Protein AF-A0A2Z7DHL0-F1 (afdb_monomer)

InterPro domains:
  IPR025322 PADRE domain [PF14009] (1-88)

Secondary structure (DSSP, 8-state):
--TTS-----PSS-BHHHHHTTTT-EEEEEHHHHHSSS-PPPPTTPBPPTT--EEEEETHHHHTS--GGGGHHHHHHHHHHHHHHHTTS------------------PPP-----

Solvent-accessible surface area (backbone atoms only — not comparable to full-atom values): 7405 Å² total; per-residue (Å²): 55,43,86,87,71,50,75,74,87,76,79,80,83,41,42,40,40,76,76,25,38,88,74,66,53,36,43,42,27,45,63,66,31,44,70,36,95,76,60,59,66,62,54,55,84,41,68,59,62,87,95,64,67,46,38,52,42,56,43,70,65,58,69,67,82,47,58,74,69,76,46,27,66,58,45,51,52,50,50,50,51,55,60,60,49,50,72,70,66,65,80,73,75,75,76,67,84,76,79,85,77,93,72,86,78,80,83,75,78,83,83,84,79,82,135

Foldseek 3Di:
DELVLDDDDDDPFDFLCVVLDVVRQWFKFFLVLLLDPNNDTDDRRDTDDPPTDIYIGGPVVVVPVDDSVVCNVSSVVSVVSVVVVCVVPDPPPPPPVPDDDDDDDPPDDPDDDDD

Mean predicted aligned error: 14.4 Å

pLDDT: mean 70.89, std 14.05, range [40.88, 88.62]

Structure (mmCIF, N/CA/C/O backbone):
data_AF-A0A2Z7DHL0-F1
#
_entry.id   AF-A0A2Z7DHL0-F1
#
loop_
_atom_site.group_PDB
_atom_site.id
_atom_site.type_symbol
_atom_site.label_atom_id
_atom_site.label_alt_id
_atom_site.label_comp_id
_atom_site.label_asym_id
_atom_site.label_entity_id
_atom_site.label_seq_id
_atom_site.pdbx_PDB_ins_code
_atom_site.Cartn_x
_atom_site.Cartn_y
_atom_site.Cartn_z
_atom_site.occupancy
_atom_site.B_iso_or_equiv
_atom_site.auth_seq_id
_atom_site.auth_comp_id
_atom_site.auth_asym_id
_atom_site.auth_atom_id
_atom_site.pdbx_PDB_model_num
ATOM 1 N N . MET A 1 1 ? -0.838 -3.152 -6.633 1.00 73.44 1 MET A N 1
ATOM 2 C CA . MET A 1 1 ? -1.971 -4.094 -6.737 1.00 73.44 1 MET A CA 1
ATOM 3 C C . MET A 1 1 ? -3.241 -3.355 -6.380 1.00 73.44 1 MET A C 1
ATOM 5 O O . MET A 1 1 ? -3.304 -2.717 -5.332 1.00 73.44 1 MET A O 1
ATOM 9 N N . HIS A 1 2 ? -4.218 -3.437 -7.270 1.00 80.00 2 HIS A N 1
ATOM 10 C CA . HIS A 1 2 ? -5.535 -2.832 -7.134 1.00 80.00 2 HIS A CA 1
ATOM 11 C C . HIS A 1 2 ? -6.481 -3.773 -6.383 1.00 80.00 2 HIS A C 1
ATOM 13 O O . HIS A 1 2 ? -6.291 -4.992 -6.386 1.00 80.00 2 HIS A O 1
ATOM 19 N N . LEU A 1 3 ? -7.542 -3.225 -5.791 1.00 73.50 3 LEU A N 1
ATOM 20 C CA . LEU A 1 3 ? -8.575 -4.000 -5.085 1.00 73.50 3 LEU A CA 1
ATOM 21 C C . LEU A 1 3 ? -9.253 -5.069 -5.953 1.00 73.50 3 LEU A C 1
ATOM 23 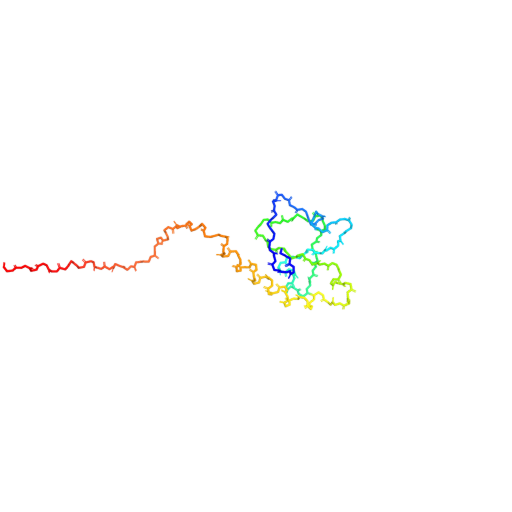O O . LEU A 1 3 ? -9.699 -6.085 -5.432 1.00 73.50 3 LEU A O 1
ATOM 27 N N . ASN A 1 4 ? -9.277 -4.876 -7.274 1.00 74.25 4 ASN A N 1
ATOM 28 C CA . ASN A 1 4 ? -9.819 -5.849 -8.225 1.00 74.25 4 ASN A CA 1
ATOM 29 C C . ASN A 1 4 ? -8.893 -7.061 -8.469 1.00 74.25 4 ASN A C 1
ATOM 31 O O . ASN A 1 4 ? -9.170 -7.909 -9.309 1.00 74.25 4 ASN A O 1
ATOM 35 N N . GLY A 1 5 ? -7.744 -7.136 -7.795 1.00 74.06 5 GLY A N 1
ATOM 36 C CA . GLY A 1 5 ? -6.772 -8.208 -8.007 1.00 74.06 5 GLY A CA 1
ATOM 37 C C . GLY A 1 5 ? -5.762 -7.944 -9.127 1.00 74.06 5 GLY A C 1
ATOM 38 O O . GLY A 1 5 ? -4.844 -8.742 -9.307 1.00 74.06 5 GLY A O 1
ATOM 39 N N . TYR A 1 6 ? -5.893 -6.829 -9.851 1.00 79.44 6 TYR A N 1
ATOM 40 C CA . TYR A 1 6 ? -4.964 -6.445 -10.912 1.00 79.44 6 TYR A CA 1
ATOM 41 C C . TYR A 1 6 ? -3.624 -5.972 -10.331 1.00 79.44 6 TYR A C 1
ATOM 43 O O . TYR A 1 6 ? -3.583 -5.196 -9.368 1.00 79.44 6 TYR A O 1
ATOM 51 N N . ILE A 1 7 ? -2.519 -6.444 -10.905 1.00 80.00 7 ILE A N 1
ATOM 52 C CA . ILE A 1 7 ? -1.164 -6.036 -10.529 1.00 80.00 7 ILE A CA 1
ATOM 53 C C . ILE A 1 7 ? -0.623 -5.175 -11.658 1.00 80.00 7 ILE A C 1
ATOM 55 O O . ILE A 1 7 ? -0.614 -5.592 -12.808 1.00 80.00 7 ILE A O 1
ATOM 59 N N . GLU A 1 8 ? -0.177 -3.986 -11.290 1.00 81.50 8 GLU A N 1
ATOM 60 C CA . GLU A 1 8 ? 0.481 -3.048 -12.181 1.00 81.50 8 GLU A CA 1
ATOM 61 C C . GLU A 1 8 ? 1.955 -3.007 -11.795 1.00 81.50 8 GLU A C 1
ATOM 63 O O . GLU A 1 8 ? 2.284 -2.919 -10.604 1.00 81.50 8 GLU A O 1
ATOM 68 N N . GLU A 1 9 ? 2.816 -3.165 -12.793 1.00 81.12 9 GLU A N 1
ATOM 69 C CA . GLU A 1 9 ? 4.258 -3.033 -12.656 1.00 81.12 9 GLU A CA 1
ATOM 70 C C . GLU A 1 9 ? 4.631 -1.598 -13.011 1.00 81.12 9 GLU A C 1
ATOM 72 O O . GLU A 1 9 ? 4.144 -1.051 -13.996 1.00 81.12 9 GLU A O 1
ATOM 77 N N . LEU A 1 10 ? 5.431 -0.977 -12.152 1.00 81.94 10 LEU A N 1
ATOM 78 C CA . LEU A 1 10 ? 5.796 0.425 -12.260 1.00 81.94 10 LEU A CA 1
ATOM 79 C C . LEU A 1 10 ? 7.305 0.525 -12.470 1.00 81.94 10 LEU A C 1
ATOM 81 O O . LEU A 1 10 ? 8.078 -0.076 -11.715 1.00 81.94 10 LEU A O 1
ATOM 85 N N . ASP A 1 11 ? 7.715 1.297 -13.473 1.00 78.50 11 ASP A N 1
ATOM 86 C CA . ASP A 1 11 ? 9.119 1.595 -13.746 1.00 78.50 11 ASP A CA 1
ATOM 87 C C . ASP A 1 11 ? 9.679 2.564 -12.699 1.00 78.50 11 ASP A C 1
ATOM 89 O O . ASP A 1 11 ? 9.110 3.618 -12.434 1.00 78.50 11 ASP A O 1
ATOM 93 N N . HIS A 1 12 ? 10.792 2.190 -12.068 1.00 73.44 12 HIS A N 1
ATOM 94 C CA . HIS A 1 12 ? 11.344 2.913 -10.922 1.00 73.44 12 HIS A CA 1
ATOM 95 C C . HIS A 1 12 ? 12.236 4.087 -11.350 1.00 73.44 12 HIS A C 1
ATOM 97 O O . HIS A 1 12 ? 12.937 3.978 -12.360 1.00 73.44 12 HIS A O 1
ATOM 103 N N . PRO A 1 13 ? 12.324 5.156 -10.532 1.00 80.62 13 PRO A N 1
ATOM 104 C CA . PRO A 1 13 ? 11.629 5.372 -9.254 1.00 80.62 13 PRO A CA 1
ATOM 105 C C . PRO A 1 13 ? 10.235 6.003 -9.424 1.00 80.62 13 PRO A C 1
ATOM 107 O O . PRO A 1 13 ? 10.088 6.966 -10.168 1.00 80.62 13 PRO A O 1
ATOM 110 N N . VAL A 1 14 ? 9.242 5.520 -8.665 1.00 85.50 14 VAL A N 1
ATOM 111 C CA . VAL A 1 14 ? 7.892 6.119 -8.604 1.00 85.50 14 VAL A CA 1
ATOM 112 C C . VAL A 1 14 ? 7.609 6.647 -7.208 1.00 85.50 14 VAL A C 1
ATOM 114 O O . VAL A 1 14 ? 7.838 5.949 -6.217 1.00 85.50 14 VAL A O 1
ATOM 117 N N . ARG A 1 15 ? 7.081 7.865 -7.113 1.00 88.44 15 ARG A N 1
ATOM 118 C CA . ARG A 1 15 ? 6.626 8.462 -5.853 1.00 88.44 15 ARG A CA 1
ATOM 119 C C . ARG A 1 15 ? 5.175 8.107 -5.564 1.00 88.44 15 ARG A C 1
ATOM 121 O O . ARG A 1 15 ? 4.333 8.031 -6.458 1.00 88.44 15 ARG A O 1
ATOM 128 N N . VAL A 1 16 ? 4.840 7.989 -4.281 1.00 86.50 16 VAL A N 1
ATOM 129 C CA . VAL A 1 16 ? 3.454 7.758 -3.833 1.00 86.50 16 VAL A CA 1
ATOM 130 C C . VAL A 1 16 ? 2.503 8.826 -4.379 1.00 86.50 16 VAL A C 1
ATOM 132 O O . VAL A 1 16 ? 1.392 8.501 -4.800 1.00 86.50 16 VAL A O 1
ATOM 135 N N . SER A 1 17 ? 2.936 10.088 -4.419 1.00 84.94 17 SER A N 1
ATOM 136 C CA . SER A 1 17 ? 2.146 11.207 -4.953 1.00 84.94 17 SER A CA 1
ATOM 137 C C . SER A 1 17 ? 1.868 11.132 -6.457 1.00 84.94 17 SER A C 1
ATOM 139 O O . SER A 1 17 ? 0.870 11.694 -6.905 1.00 84.94 17 SER A O 1
ATOM 141 N N . GLU A 1 18 ? 2.695 10.432 -7.235 1.00 84.38 18 GLU A N 1
ATOM 142 C CA . GLU A 1 18 ? 2.457 10.220 -8.670 1.00 84.38 18 GLU A CA 1
ATOM 143 C C . GLU A 1 18 ? 1.344 9.193 -8.902 1.00 84.38 18 GLU A C 1
ATOM 145 O O . GLU A 1 18 ? 0.592 9.303 -9.865 1.00 84.38 18 GLU A O 1
ATOM 150 N N . LEU A 1 19 ? 1.178 8.246 -7.974 1.00 81.31 19 LEU A N 1
ATOM 151 C CA . LEU A 1 19 ? 0.154 7.197 -8.042 1.00 81.31 19 LEU A CA 1
ATOM 152 C C . LEU A 1 19 ? -1.172 7.593 -7.408 1.00 81.31 19 LEU A C 1
ATOM 154 O O . LEU A 1 19 ? -2.235 7.171 -7.853 1.00 81.31 19 LEU A O 1
ATOM 158 N N . THR A 1 20 ? -1.117 8.362 -6.324 1.00 82.75 20 THR A N 1
ATOM 159 C CA . THR A 1 20 ? -2.319 8.757 -5.577 1.00 82.75 20 THR A CA 1
ATOM 160 C C . THR A 1 20 ? -3.006 9.993 -6.157 1.00 82.75 20 THR A C 1
ATOM 162 O O . THR A 1 20 ? -4.163 10.254 -5.816 1.00 82.75 20 THR A O 1
ATOM 165 N N . GLY A 1 21 ? -2.343 10.703 -7.077 1.00 76.94 21 GLY A N 1
ATOM 166 C CA . GLY A 1 21 ? -2.854 11.908 -7.723 1.00 76.94 21 GLY A CA 1
ATOM 167 C C . GLY A 1 21 ? -2.819 13.143 -6.816 1.00 76.94 21 GLY A C 1
ATOM 168 O O . GLY A 1 21 ? -2.490 13.076 -5.630 1.00 76.94 21 GLY A O 1
ATOM 169 N N . LYS A 1 22 ? -3.145 14.309 -7.385 1.00 78.31 22 LYS A N 1
ATOM 170 C CA . LYS A 1 22 ? -3.250 15.588 -6.663 1.00 78.31 22 LYS A CA 1
ATOM 171 C C . LYS A 1 22 ? -4.633 16.203 -6.928 1.00 78.31 22 LYS A C 1
ATOM 173 O O . LYS A 1 22 ? -4.86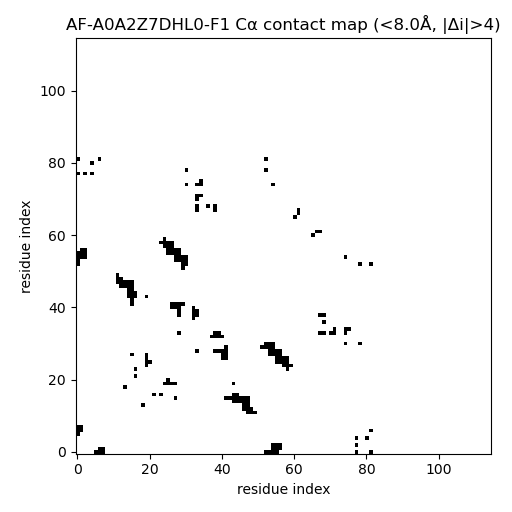2 16.639 -8.054 1.00 78.31 22 LYS A O 1
ATOM 178 N N . PRO A 1 23 ? -5.544 16.262 -5.934 1.00 74.88 23 PRO A N 1
ATOM 179 C CA . PRO A 1 23 ? -5.392 15.800 -4.547 1.00 74.88 23 PRO A CA 1
ATOM 180 C C . PRO A 1 23 ? -5.345 14.268 -4.437 1.00 74.88 23 PRO A C 1
ATOM 182 O O . PRO A 1 23 ? -5.854 13.574 -5.311 1.00 74.88 23 PRO A O 1
ATOM 185 N N . ALA A 1 24 ? -4.751 13.746 -3.359 1.00 77.25 24 ALA A N 1
ATOM 186 C CA . ALA A 1 24 ? -4.638 12.306 -3.140 1.00 77.25 24 ALA A CA 1
ATOM 187 C C . ALA A 1 24 ? -6.032 11.676 -2.981 1.00 77.25 24 ALA A C 1
ATOM 189 O O . ALA A 1 24 ? -6.705 11.880 -1.970 1.00 77.25 24 ALA A O 1
ATOM 190 N N . GLN A 1 25 ? -6.473 10.917 -3.984 1.00 81.94 25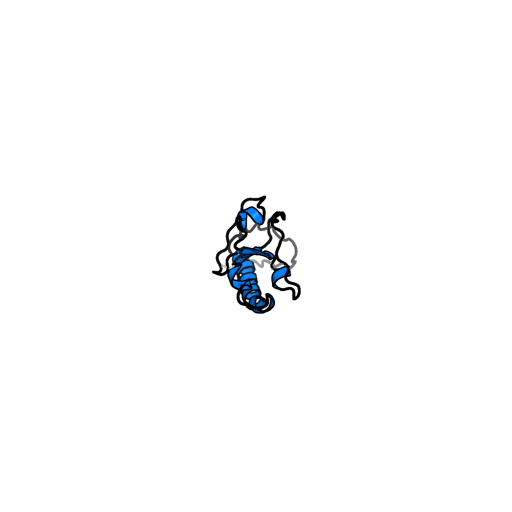 GLN A N 1
ATOM 191 C CA . GLN A 1 25 ? -7.774 10.229 -3.963 1.00 81.94 25 GLN A CA 1
ATOM 192 C C . GLN A 1 25 ? -7.673 8.796 -3.436 1.00 81.94 25 GLN A C 1
ATOM 194 O O . GLN A 1 25 ? -8.677 8.098 -3.301 1.00 81.94 25 GLN A O 1
ATOM 199 N N . SER A 1 26 ? -6.458 8.331 -3.167 1.00 84.44 26 SER A N 1
ATOM 200 C CA . SER A 1 26 ? -6.164 6.983 -2.700 1.00 84.44 26 SER A CA 1
ATOM 201 C C . SER A 1 26 ? -5.007 7.010 -1.707 1.00 84.44 26 SER A C 1
ATOM 203 O O . SER A 1 26 ? -4.230 7.960 -1.668 1.00 84.44 26 SER A O 1
ATOM 205 N N . PHE A 1 27 ? -4.882 5.948 -0.924 1.00 84.38 27 PHE A N 1
ATOM 206 C CA . PHE A 1 27 ? -3.773 5.685 -0.023 1.00 84.38 27 PHE A CA 1
ATOM 207 C C . PHE A 1 27 ? -2.990 4.466 -0.492 1.00 84.38 27 PHE A C 1
ATOM 209 O O . PHE A 1 27 ? -3.565 3.496 -0.991 1.00 84.38 27 PHE A O 1
ATOM 216 N N . LEU A 1 28 ? -1.676 4.501 -0.286 1.00 87.06 28 LEU A N 1
ATOM 217 C CA . LEU A 1 28 ? -0.800 3.365 -0.531 1.00 87.06 28 LEU A CA 1
ATOM 218 C C . LEU A 1 28 ? -0.386 2.717 0.784 1.00 87.06 28 LEU A C 1
ATOM 220 O O . LEU A 1 28 ? 0.061 3.391 1.708 1.00 87.06 28 LEU A O 1
ATOM 224 N N . PHE A 1 29 ? -0.491 1.395 0.837 1.00 85.56 29 PHE A N 1
ATOM 225 C CA . PHE A 1 29 ? -0.033 0.594 1.965 1.00 85.56 29 PHE A CA 1
ATOM 226 C C . PHE A 1 29 ? 0.913 -0.500 1.491 1.00 85.56 29 PHE A C 1
ATOM 228 O O . PHE A 1 29 ? 0.711 -1.117 0.441 1.00 85.56 29 PHE A O 1
ATOM 235 N N . THR A 1 30 ? 1.932 -0.793 2.293 1.00 85.62 30 THR A N 1
ATOM 236 C CA . THR A 1 30 ? 2.698 -2.031 2.125 1.00 85.62 30 THR A CA 1
ATOM 237 C C . THR A 1 30 ? 1.915 -3.225 2.664 1.00 85.62 30 THR A C 1
ATOM 239 O O . THR A 1 30 ? 1.038 -3.085 3.518 1.00 85.62 30 THR A O 1
ATOM 242 N N . GLN A 1 31 ? 2.280 -4.431 2.222 1.00 78.56 31 GLN A N 1
ATOM 243 C CA . GLN A 1 31 ? 1.723 -5.670 2.774 1.00 78.56 31 GLN A CA 1
ATOM 244 C C . GLN A 1 31 ? 1.822 -5.728 4.303 1.00 78.56 31 GLN A C 1
ATOM 246 O O . GLN A 1 31 ? 0.873 -6.126 4.964 1.00 78.56 31 GLN A O 1
ATOM 251 N N . LEU A 1 32 ? 2.959 -5.327 4.871 1.00 80.44 32 LEU A N 1
ATOM 252 C CA . LEU A 1 32 ? 3.178 -5.393 6.315 1.00 80.44 32 LEU A CA 1
ATOM 253 C C . LEU A 1 32 ? 2.342 -4.353 7.065 1.00 80.44 32 LEU A C 1
ATOM 255 O O . LEU A 1 32 ? 1.762 -4.683 8.094 1.00 80.44 32 LEU A O 1
ATOM 259 N N . GLN A 1 33 ? 2.230 -3.129 6.539 1.00 82.31 33 GLN A N 1
ATOM 260 C CA . GLN A 1 33 ? 1.397 -2.091 7.153 1.00 82.31 33 GLN A CA 1
ATOM 261 C C . GLN A 1 33 ? -0.080 -2.459 7.112 1.00 82.31 33 GLN A C 1
ATOM 263 O O . GLN A 1 33 ? -0.784 -2.246 8.091 1.00 82.31 33 GLN A O 1
ATOM 268 N N . LEU A 1 34 ? -0.561 -3.036 6.012 1.00 77.62 34 LEU A N 1
ATOM 269 C CA . LEU A 1 34 ? -1.974 -3.381 5.881 1.00 77.62 34 LEU A CA 1
ATOM 270 C C . LEU A 1 34 ? -2.382 -4.587 6.748 1.00 77.62 34 LEU A C 1
ATOM 272 O O . LEU A 1 34 ? -3.544 -4.733 7.107 1.00 77.62 34 LEU A O 1
ATOM 276 N N . LEU A 1 35 ? -1.421 -5.444 7.102 1.00 75.88 35 LEU A N 1
ATOM 277 C CA . LEU A 1 35 ? -1.615 -6.569 8.025 1.00 75.88 35 LEU A CA 1
ATOM 278 C C . LEU A 1 35 ? -1.354 -6.203 9.492 1.00 75.88 35 LEU A C 1
ATOM 280 O O . LEU A 1 35 ? -1.644 -7.005 10.379 1.00 75.88 35 LEU A O 1
ATOM 284 N N . SER A 1 36 ? -0.780 -5.027 9.742 1.00 76.19 36 SER A N 1
ATOM 285 C CA . SER A 1 36 ? -0.490 -4.532 11.082 1.00 76.19 36 SER A CA 1
ATOM 286 C C . SER A 1 36 ? -1.738 -3.892 11.700 1.00 76.19 36 SER A C 1
ATOM 288 O O . SER A 1 36 ? -2.456 -3.174 11.002 1.00 76.19 36 SER A O 1
ATOM 290 N N . PRO A 1 37 ? -1.981 -4.067 13.014 1.00 65.06 37 PRO A N 1
ATOM 291 C CA . PRO A 1 37 ? -3.047 -3.353 13.720 1.00 65.06 37 PRO A CA 1
ATOM 292 C C . PRO A 1 37 ? -2.843 -1.827 13.714 1.00 65.06 37 PRO A C 1
ATOM 294 O O . PRO A 1 37 ? -3.808 -1.080 13.842 1.00 65.06 37 PRO A O 1
ATOM 297 N N . ALA A 1 38 ? -1.606 -1.357 13.520 1.00 67.44 38 ALA A N 1
ATOM 298 C CA . ALA A 1 38 ? -1.265 0.053 13.343 1.00 67.44 38 ALA A CA 1
ATOM 299 C C . ALA A 1 38 ? -1.008 0.355 11.858 1.00 67.44 38 ALA A C 1
ATOM 301 O O . ALA A 1 38 ? 0.121 0.635 11.447 1.00 67.44 38 ALA A O 1
ATOM 302 N N . SER A 1 39 ? -2.050 0.229 11.035 1.00 71.00 39 SER A N 1
ATOM 303 C CA . SER A 1 39 ? -1.941 0.454 9.596 1.00 71.00 39 SER A CA 1
ATOM 304 C C . SER A 1 39 ? -1.845 1.945 9.282 1.00 71.00 39 SER A C 1
ATOM 306 O O . SER A 1 39 ? -2.840 2.667 9.326 1.00 71.00 39 SER A O 1
ATOM 308 N N . THR A 1 40 ? -0.639 2.417 8.971 1.00 80.44 40 THR A N 1
ATOM 309 C CA . THR A 1 40 ? -0.402 3.785 8.501 1.00 80.44 40 THR A CA 1
ATOM 310 C C . THR A 1 40 ? -0.193 3.800 6.988 1.00 80.44 40 THR A C 1
ATOM 312 O O . THR A 1 40 ? 0.534 2.947 6.471 1.00 80.44 40 THR A O 1
ATOM 315 N N . PRO A 1 41 ? -0.816 4.738 6.257 1.00 82.56 41 PRO A N 1
ATOM 316 C CA . PRO A 1 41 ? -0.544 4.906 4.837 1.00 82.56 41 PRO A CA 1
ATOM 317 C C . PRO A 1 41 ? 0.877 5.444 4.618 1.00 82.56 41 PRO A C 1
ATOM 319 O O . PRO A 1 41 ? 1.434 6.140 5.473 1.00 82.56 41 PRO A O 1
ATOM 322 N N . LEU A 1 42 ? 1.465 5.125 3.465 1.00 87.12 42 LEU A N 1
ATOM 323 C CA . LEU A 1 42 ? 2.734 5.699 3.011 1.00 87.12 42 LEU A CA 1
ATOM 324 C C . LEU A 1 42 ? 2.588 7.201 2.749 1.00 87.12 42 LEU A C 1
ATOM 326 O O . LEU A 1 42 ? 1.517 7.672 2.350 1.00 87.12 42 LEU A O 1
ATOM 330 N N . LYS A 1 43 ? 3.670 7.956 2.960 1.00 87.25 43 LYS A N 1
ATOM 331 C CA . LYS A 1 43 ? 3.654 9.403 2.739 1.00 87.25 43 LYS A CA 1
ATOM 332 C C . LYS A 1 43 ? 3.739 9.703 1.241 1.00 87.25 43 LYS A C 1
ATOM 334 O O . LYS A 1 43 ? 4.396 8.968 0.514 1.00 87.25 43 LYS A O 1
ATOM 339 N N . PRO A 1 44 ? 3.142 10.807 0.765 1.00 83.25 44 PRO A N 1
ATOM 340 C CA . PRO A 1 44 ? 3.193 11.199 -0.649 1.00 83.25 44 PRO A CA 1
ATOM 341 C C . PRO A 1 44 ? 4.613 11.446 -1.194 1.00 83.25 44 PRO A C 1
ATOM 343 O O . PRO A 1 44 ? 4.822 11.336 -2.405 1.00 83.25 44 PRO A O 1
ATOM 346 N N . ASP A 1 45 ? 5.565 11.767 -0.315 1.00 85.50 45 ASP A N 1
ATOM 347 C CA . ASP A 1 45 ? 6.986 11.956 -0.633 1.00 85.50 45 ASP A CA 1
ATOM 348 C C . ASP A 1 45 ? 7.805 10.657 -0.616 1.00 85.50 45 ASP A C 1
ATOM 350 O O . ASP A 1 45 ? 8.946 10.657 -1.079 1.00 85.50 45 ASP A O 1
ATOM 354 N N . ASP A 1 46 ? 7.247 9.546 -0.118 1.00 86.88 46 ASP A N 1
ATOM 355 C CA . ASP A 1 46 ? 7.957 8.268 -0.126 1.00 86.88 46 ASP A CA 1
ATOM 356 C C . ASP A 1 46 ? 8.098 7.742 -1.564 1.00 86.88 46 ASP A C 1
ATOM 358 O O . ASP A 1 46 ? 7.168 7.790 -2.381 1.00 86.88 46 ASP A O 1
ATOM 362 N N . VAL A 1 47 ? 9.288 7.218 -1.860 1.00 88.62 47 VAL A N 1
ATOM 363 C CA . VAL A 1 47 ? 9.602 6.529 -3.115 1.00 88.62 47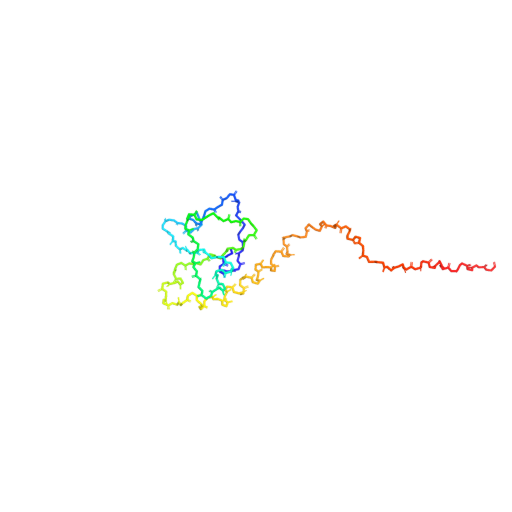 VAL A CA 1
ATOM 364 C C . VAL A 1 47 ? 9.287 5.046 -2.951 1.00 88.62 47 VAL A C 1
ATOM 366 O O . VAL A 1 47 ? 9.572 4.442 -1.915 1.00 88.62 47 VAL A O 1
ATOM 369 N N . LEU A 1 48 ? 8.667 4.455 -3.968 1.00 87.75 48 LEU A N 1
ATOM 370 C CA . LEU A 1 48 ? 8.393 3.028 -3.990 1.00 87.75 48 LEU A CA 1
ATOM 371 C C . LEU A 1 48 ? 9.670 2.235 -4.261 1.00 87.75 48 LEU A C 1
ATOM 373 O O . LEU A 1 48 ? 10.472 2.576 -5.126 1.00 87.75 48 LEU A O 1
ATOM 377 N N . GLU A 1 49 ? 9.817 1.146 -3.518 1.00 83.88 49 GLU A N 1
ATOM 378 C CA . GLU A 1 49 ? 10.960 0.252 -3.576 1.00 83.88 49 GLU A CA 1
ATOM 379 C C . GLU A 1 49 ? 10.686 -0.910 -4.536 1.00 83.88 49 GLU A C 1
ATOM 381 O O . GLU A 1 49 ? 9.624 -1.554 -4.460 1.00 83.88 49 GLU A O 1
ATOM 386 N N . PRO A 1 50 ? 11.676 -1.272 -5.365 1.00 81.12 50 PRO A N 1
ATOM 387 C CA . PRO A 1 50 ? 11.549 -2.394 -6.272 1.00 81.12 50 PRO A CA 1
ATOM 388 C C . PRO A 1 50 ? 11.379 -3.707 -5.514 1.00 81.12 50 PRO A C 1
ATOM 390 O O . PRO A 1 50 ? 11.881 -3.923 -4.410 1.00 81.12 50 PRO A O 1
ATOM 393 N N . GLY A 1 51 ? 10.619 -4.619 -6.118 1.00 80.12 51 GLY A N 1
ATOM 394 C CA . GLY A 1 51 ? 10.387 -5.942 -5.552 1.00 80.12 51 GLY A CA 1
ATOM 395 C C . GLY A 1 51 ? 9.429 -5.966 -4.359 1.00 80.12 51 GLY A C 1
ATOM 396 O O . GLY A 1 51 ? 9.177 -7.051 -3.827 1.00 80.12 51 GLY A O 1
ATOM 397 N N . ARG A 1 52 ? 8.803 -4.849 -3.969 1.00 81.75 52 ARG A N 1
ATOM 398 C CA . ARG A 1 52 ? 7.737 -4.827 -2.951 1.00 81.75 52 ARG A CA 1
ATOM 399 C C . ARG A 1 52 ? 6.345 -4.773 -3.581 1.00 81.75 52 ARG A C 1
ATOM 401 O O . ARG A 1 52 ? 6.170 -4.347 -4.714 1.00 81.75 52 ARG A O 1
ATOM 408 N N . VAL A 1 53 ? 5.347 -5.294 -2.864 1.00 82.75 53 VAL A N 1
ATOM 409 C CA . VAL A 1 53 ? 3.936 -5.194 -3.270 1.00 82.75 53 VAL A CA 1
ATOM 410 C C . VAL A 1 53 ? 3.289 -4.063 -2.491 1.00 82.75 53 VAL A C 1
ATOM 412 O O . VAL A 1 53 ? 3.291 -4.071 -1.257 1.00 82.75 53 VAL A O 1
ATOM 415 N N . TYR A 1 54 ? 2.700 -3.138 -3.237 1.00 86.06 54 TYR A N 1
ATOM 416 C CA . TYR A 1 54 ? 1.952 -2.009 -2.709 1.00 86.06 54 TYR A CA 1
ATOM 417 C C . TYR A 1 54 ? 0.466 -2.164 -3.029 1.00 86.06 54 TYR A C 1
ATOM 419 O O . TYR A 1 54 ? 0.101 -2.582 -4.134 1.00 86.06 54 TYR A O 1
ATOM 427 N N . PHE A 1 55 ? -0.387 -1.845 -2.061 1.00 85.06 55 PHE A N 1
ATOM 428 C CA . PHE A 1 55 ? -1.842 -1.885 -2.179 1.00 85.06 55 PHE A CA 1
ATOM 429 C C . PHE A 1 55 ? -2.373 -0.464 -2.276 1.00 85.06 55 PHE A C 1
ATOM 431 O O . PHE A 1 55 ? -2.140 0.335 -1.370 1.00 85.06 55 PHE A O 1
ATOM 438 N N . LEU A 1 56 ? -3.071 -0.171 -3.373 1.00 85.06 56 LEU A N 1
ATOM 439 C CA . LEU A 1 56 ? -3.726 1.113 -3.598 1.00 85.06 56 LEU A CA 1
ATOM 440 C C . LEU A 1 56 ? -5.184 1.009 -3.140 1.00 85.06 56 LEU A C 1
ATOM 442 O O . LEU A 1 56 ? -5.939 0.177 -3.649 1.00 85.06 56 LEU A O 1
ATOM 446 N N . LEU A 1 57 ? -5.557 1.825 -2.157 1.00 81.62 57 LEU A N 1
ATOM 447 C CA . LEU A 1 57 ? -6.883 1.839 -1.542 1.00 81.62 57 LEU A CA 1
ATOM 448 C C . LEU A 1 57 ? -7.547 3.205 -1.755 1.00 81.62 57 LEU A C 1
ATOM 450 O O . LEU A 1 57 ? -6.970 4.208 -1.343 1.00 81.62 57 LEU A O 1
ATOM 454 N N . PRO A 1 58 ? -8.750 3.277 -2.348 1.00 83.38 58 PRO A N 1
ATOM 455 C CA . PRO A 1 58 ? -9.484 4.528 -2.502 1.00 83.38 58 PRO A CA 1
ATOM 456 C C . PRO A 1 58 ? -9.765 5.207 -1.160 1.00 83.38 58 PRO A C 1
ATOM 458 O O . PRO A 1 58 ? -10.144 4.550 -0.190 1.00 83.38 58 PRO A O 1
ATOM 4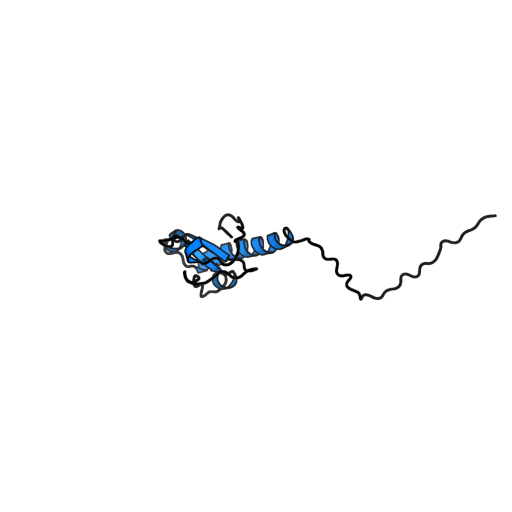61 N N . LEU A 1 59 ? -9.656 6.535 -1.124 1.00 79.31 59 LEU A N 1
ATOM 462 C CA . LEU A 1 59 ? -9.986 7.361 0.043 1.00 79.31 59 LEU A CA 1
ATOM 463 C C . LEU A 1 59 ? -11.438 7.151 0.499 1.00 79.31 59 LEU A C 1
ATOM 465 O O . LEU A 1 59 ? -11.717 7.162 1.696 1.00 79.31 59 LEU A O 1
ATOM 469 N N . THR A 1 60 ? -12.352 6.907 -0.442 1.00 77.69 60 THR A N 1
ATOM 470 C CA . THR A 1 60 ? -13.776 6.649 -0.172 1.00 77.69 60 THR A CA 1
ATOM 471 C C . THR A 1 60 ? -14.002 5.448 0.741 1.00 77.69 60 THR A C 1
ATOM 473 O O . THR A 1 60 ? -14.963 5.451 1.505 1.00 77.69 60 THR A O 1
ATOM 476 N N . LEU A 1 61 ? -13.094 4.463 0.738 1.00 73.50 61 LEU A N 1
ATOM 477 C CA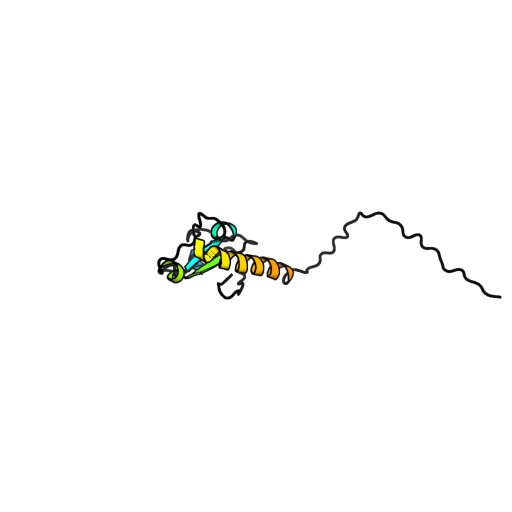 . LEU A 1 61 ? -13.156 3.335 1.668 1.00 73.50 61 LEU A CA 1
ATOM 478 C C . LEU A 1 61 ? -12.941 3.756 3.118 1.00 73.50 61 LEU A C 1
ATOM 480 O O . LEU A 1 61 ? -13.450 3.101 4.011 1.00 73.50 61 LEU A O 1
ATOM 484 N N . PHE A 1 62 ? -12.199 4.832 3.371 1.00 71.12 62 PHE A N 1
ATOM 485 C CA . PHE A 1 62 ? -11.930 5.317 4.726 1.00 71.12 62 PHE A CA 1
ATOM 486 C C . PHE A 1 62 ? -12.920 6.396 5.170 1.00 71.12 62 PHE A C 1
ATOM 488 O O . PHE A 1 62 ? -13.057 6.655 6.362 1.00 71.12 62 PHE A O 1
ATOM 495 N N . GLN A 1 63 ? -13.640 7.010 4.229 1.00 68.31 63 GLN A N 1
ATOM 496 C CA . GLN A 1 63 ? -14.677 7.997 4.532 1.00 68.31 63 GLN A CA 1
ATOM 497 C C . GLN A 1 63 ? -15.929 7.369 5.166 1.00 68.31 63 GLN A C 1
ATOM 499 O O . GLN A 1 63 ? -16.688 8.070 5.829 1.00 68.31 63 GLN A O 1
ATOM 504 N N . SER A 1 64 ? -16.150 6.058 5.019 1.00 65.19 64 SER A N 1
ATOM 505 C CA . SER A 1 64 ? -17.363 5.375 5.487 1.00 65.19 64 SER A CA 1
ATOM 506 C C . SER A 1 64 ? -17.350 4.924 6.962 1.00 65.19 64 SER A C 1
ATOM 508 O O . SER A 1 64 ? -18.035 3.966 7.298 1.00 65.19 64 SER A O 1
ATOM 510 N N . ASN A 1 65 ? -16.611 5.584 7.869 1.00 62.50 65 ASN A N 1
ATOM 511 C CA . ASN A 1 65 ? -16.485 5.206 9.299 1.00 62.50 65 ASN A CA 1
ATOM 512 C C . ASN A 1 65 ? -15.988 3.768 9.564 1.00 62.50 65 ASN A C 1
ATOM 514 O O . ASN A 1 65 ? -16.124 3.240 10.667 1.00 62.50 65 ASN A O 1
ATOM 518 N N . VAL A 1 66 ? -15.395 3.122 8.568 1.00 65.00 66 VAL A N 1
ATOM 519 C CA . VAL A 1 66 ? -14.874 1.759 8.682 1.00 65.00 66 VAL A CA 1
ATOM 520 C C . VAL A 1 66 ? -13.398 1.803 9.064 1.00 65.00 66 VAL A C 1
ATOM 522 O O . VAL A 1 66 ? -12.601 2.544 8.487 1.00 65.00 66 VAL A O 1
ATOM 525 N N . SER A 1 67 ? -13.039 1.025 10.083 1.00 68.00 67 SER A N 1
ATOM 526 C CA . SER A 1 67 ? -11.665 0.951 10.577 1.00 68.00 67 SER A CA 1
ATOM 527 C C . SER A 1 67 ? -10.748 0.316 9.521 1.00 68.00 67 SER A C 1
ATOM 529 O O . SER A 1 67 ? -11.150 -0.669 8.901 1.00 68.00 67 SER A O 1
ATOM 531 N N . PRO A 1 68 ? -9.492 0.781 9.354 1.00 66.31 68 PRO A N 1
ATOM 532 C CA . PRO A 1 68 ? -8.498 0.135 8.487 1.00 66.31 68 PRO A CA 1
ATOM 533 C C . PRO A 1 68 ? -8.351 -1.374 8.743 1.00 66.31 68 PRO A C 1
ATOM 535 O O . PRO A 1 68 ? -8.049 -2.141 7.829 1.00 66.31 68 PRO A O 1
ATOM 538 N N . VAL A 1 69 ? -8.602 -1.801 9.986 1.00 67.25 69 VAL A N 1
ATOM 539 C CA . VAL A 1 69 ? -8.547 -3.202 10.428 1.00 67.25 69 VAL A CA 1
ATOM 540 C C . VAL A 1 69 ? -9.592 -4.074 9.725 1.00 67.25 69 VAL A C 1
ATOM 542 O O . VAL A 1 69 ? -9.304 -5.228 9.413 1.00 67.25 69 VAL A O 1
ATOM 545 N N . GLU A 1 70 ? -10.760 -3.524 9.386 1.00 75.31 70 GLU A N 1
ATOM 546 C CA . GLU A 1 70 ? -11.830 -4.261 8.694 1.00 75.31 70 GLU A CA 1
ATOM 547 C C . GLU A 1 70 ? -11.416 -4.683 7.277 1.00 75.31 70 GLU A C 1
ATOM 549 O O . GLU A 1 70 ? -11.939 -5.648 6.719 1.00 75.31 70 GLU A O 1
ATOM 554 N N . PHE A 1 71 ? -10.418 -4.010 6.700 1.00 75.38 71 PHE A N 1
ATOM 555 C CA . PHE A 1 71 ? -9.871 -4.340 5.387 1.00 75.38 71 PHE A CA 1
ATOM 556 C C . PHE A 1 71 ? -8.711 -5.341 5.440 1.00 75.38 71 PHE A C 1
ATOM 558 O O . PHE A 1 71 ? -8.295 -5.846 4.393 1.00 75.38 71 PHE A O 1
ATOM 565 N N . ALA A 1 72 ? -8.217 -5.706 6.629 1.00 75.19 72 ALA A N 1
ATOM 566 C CA . ALA A 1 72 ? -7.149 -6.694 6.798 1.00 75.19 72 ALA A CA 1
ATOM 567 C C . ALA A 1 72 ? -7.447 -8.075 6.159 1.00 75.19 72 ALA A C 1
ATOM 569 O O . ALA A 1 72 ? -6.526 -8.681 5.600 1.00 75.19 72 ALA A O 1
ATOM 570 N N . PRO A 1 73 ? -8.687 -8.612 6.157 1.00 78.88 73 PRO A N 1
ATOM 571 C CA . PRO A 1 73 ? -9.002 -9.866 5.468 1.00 78.88 73 PRO A CA 1
ATOM 572 C C . PRO A 1 73 ? -8.845 -9.748 3.947 1.00 78.88 73 PRO A C 1
ATOM 574 O O . PRO A 1 73 ? -8.294 -10.640 3.296 1.00 78.88 73 PRO A O 1
ATOM 577 N N . ILE A 1 74 ? -9.285 -8.620 3.383 1.00 77.56 74 ILE A N 1
ATOM 578 C CA . ILE A 1 74 ? -9.163 -8.317 1.954 1.00 77.56 74 ILE A CA 1
ATOM 579 C C . ILE A 1 74 ? -7.682 -8.163 1.607 1.00 77.56 74 ILE A C 1
ATOM 581 O O . ILE A 1 74 ? -7.196 -8.793 0.671 1.00 77.56 74 ILE A O 1
ATOM 585 N N . ALA A 1 75 ? -6.937 -7.431 2.432 1.00 75.00 75 ALA A N 1
ATOM 586 C CA . ALA A 1 75 ? -5.493 -7.287 2.330 1.00 75.00 75 ALA A CA 1
ATOM 587 C C . ALA A 1 75 ? -4.756 -8.627 2.338 1.00 75.00 75 ALA A C 1
ATOM 589 O O . ALA A 1 75 ? -3.902 -8.861 1.488 1.00 75.00 75 ALA A O 1
ATOM 590 N N . ARG A 1 76 ? -5.109 -9.538 3.257 1.00 78.31 76 ARG A N 1
ATOM 591 C CA . ARG A 1 76 ? -4.551 -10.900 3.320 1.00 78.31 76 ARG A CA 1
ATOM 592 C C . ARG A 1 76 ? -4.799 -11.668 2.032 1.00 78.31 76 ARG A C 1
ATOM 594 O O . ARG A 1 76 ? -3.878 -12.303 1.515 1.00 78.31 76 ARG A O 1
ATOM 601 N N . LYS A 1 77 ? -6.023 -11.601 1.505 1.00 82.38 77 LYS A N 1
ATOM 602 C CA . LYS A 1 77 ? -6.386 -12.268 0.252 1.00 82.38 77 LYS A CA 1
ATOM 603 C C . LYS A 1 77 ? -5.596 -11.693 -0.925 1.00 82.38 77 LYS A C 1
ATOM 605 O O . LYS A 1 77 ? -4.968 -12.457 -1.655 1.00 82.38 77 LYS A O 1
ATOM 610 N N . LEU A 1 78 ? -5.559 -10.367 -1.062 1.00 77.12 78 LEU A N 1
ATOM 611 C CA . LEU A 1 78 ? -4.811 -9.685 -2.120 1.00 77.12 78 LEU A CA 1
ATOM 612 C C . LEU A 1 78 ? -3.304 -9.970 -2.004 1.00 77.12 78 LEU A C 1
ATOM 614 O O . LEU A 1 78 ? -2.654 -10.271 -2.998 1.00 77.12 78 LEU A O 1
ATOM 618 N N . ALA A 1 79 ? -2.751 -9.982 -0.793 1.00 75.81 79 ALA A N 1
ATOM 619 C CA . ALA A 1 79 ? -1.355 -10.325 -0.545 1.00 75.81 79 ALA A CA 1
ATOM 620 C C . ALA A 1 79 ? -1.014 -11.775 -0.915 1.00 75.81 79 ALA A C 1
ATOM 622 O O . ALA A 1 79 ? 0.032 -12.031 -1.515 1.00 75.81 79 ALA A O 1
ATOM 623 N N . SER A 1 80 ? -1.905 -12.719 -0.608 1.00 78.94 80 SER A N 1
ATOM 624 C CA . SER A 1 80 ? -1.763 -14.114 -1.030 1.00 78.94 80 SER A CA 1
ATOM 625 C C . SER A 1 80 ? -1.767 -14.236 -2.559 1.00 78.94 80 SER A C 1
ATOM 627 O O . SER A 1 80 ? -0.880 -14.864 -3.140 1.00 78.94 80 SER A O 1
ATOM 629 N N . MET A 1 81 ? -2.699 -13.546 -3.225 1.00 76.81 81 MET A N 1
ATOM 630 C CA . MET A 1 81 ? -2.770 -13.488 -4.688 1.00 76.81 81 MET A CA 1
ATOM 631 C C . MET A 1 81 ? -1.507 -12.869 -5.300 1.00 76.81 81 MET A C 1
ATOM 633 O O . MET A 1 81 ? -0.961 -13.415 -6.256 1.00 76.81 81 MET A O 1
ATOM 637 N N . ALA A 1 82 ? -0.986 -11.783 -4.724 1.00 72.75 82 ALA A N 1
ATOM 638 C CA . ALA A 1 82 ? 0.244 -11.150 -5.191 1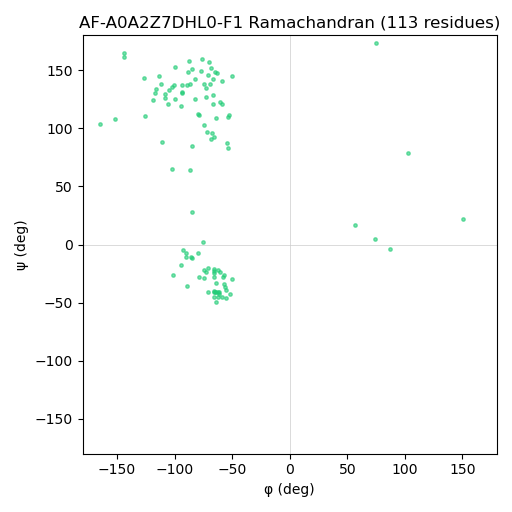.00 72.75 82 ALA A CA 1
ATOM 639 C C . ALA A 1 82 ? 1.454 -12.090 -5.098 1.00 72.75 82 ALA A C 1
ATOM 641 O O . ALA A 1 82 ? 2.264 -12.152 -6.024 1.00 72.75 82 ALA A O 1
ATOM 642 N N . ARG A 1 83 ? 1.563 -12.863 -4.010 1.00 72.50 83 ARG A N 1
ATOM 643 C CA . ARG A 1 83 ? 2.624 -13.866 -3.842 1.00 72.50 83 ARG A CA 1
ATOM 644 C C . ARG A 1 83 ? 2.503 -15.001 -4.861 1.00 72.50 83 ARG A C 1
ATOM 646 O O . ARG A 1 83 ? 3.516 -15.421 -5.409 1.00 72.50 83 ARG A O 1
ATOM 653 N N . ASN A 1 84 ? 1.285 -15.459 -5.138 1.00 68.38 84 ASN A N 1
ATOM 654 C CA . ASN A 1 84 ? 1.026 -16.522 -6.110 1.00 68.38 84 ASN A CA 1
ATOM 655 C C . ASN A 1 84 ? 1.169 -16.065 -7.576 1.00 68.38 84 ASN A C 1
ATOM 657 O O . ASN A 1 84 ? 1.403 -16.878 -8.462 1.00 68.38 84 ASN A O 1
ATOM 661 N N . ASN A 1 85 ? 1.054 -14.768 -7.859 1.00 61.88 85 ASN A N 1
ATOM 662 C CA . ASN A 1 85 ? 1.310 -14.247 -9.204 1.00 61.88 85 ASN A CA 1
ATOM 663 C C . ASN A 1 85 ? 2.812 -14.107 -9.496 1.00 61.88 85 ASN A C 1
ATOM 665 O O . ASN A 1 85 ? 3.227 -14.284 -10.642 1.00 61.88 85 ASN A O 1
ATOM 669 N N . ARG A 1 86 ? 3.653 -13.886 -8.475 1.00 57.56 86 ARG A N 1
ATOM 670 C CA . ARG A 1 86 ? 5.121 -13.884 -8.638 1.00 57.56 86 ARG A CA 1
ATOM 671 C C . ARG A 1 86 ? 5.699 -15.246 -9.016 1.00 57.56 86 ARG A C 1
ATOM 673 O O . ARG A 1 86 ? 6.763 -15.295 -9.614 1.00 57.56 86 ARG A O 1
ATOM 680 N N . SER A 1 87 ? 5.010 -16.348 -8.720 1.00 51.28 87 SER A N 1
ATOM 681 C CA . SER A 1 87 ? 5.412 -17.676 -9.202 1.00 51.28 87 SER A CA 1
ATOM 682 C C . SER A 1 87 ? 5.001 -17.944 -10.656 1.00 51.28 87 SER A C 1
ATOM 684 O O . SER A 1 87 ? 5.420 -18.953 -11.217 1.00 51.28 87 SER A O 1
ATOM 686 N N . ARG A 1 88 ? 4.214 -17.059 -11.291 1.00 49.03 88 ARG A N 1
ATOM 687 C CA . ARG A 1 88 ? 3.820 -17.181 -12.708 1.00 49.03 88 ARG A CA 1
ATOM 688 C C . ARG A 1 88 ? 4.608 -16.273 -13.650 1.00 49.03 88 ARG A C 1
ATOM 690 O O . ARG A 1 88 ? 4.778 -16.633 -14.808 1.00 49.03 88 ARG A O 1
ATOM 697 N N . SER A 1 89 ? 5.126 -15.147 -13.162 1.00 46.91 89 SER A N 1
ATOM 698 C CA . SER A 1 89 ? 6.048 -14.283 -13.909 1.00 46.91 89 SER A CA 1
ATOM 699 C C . SER A 1 89 ? 7.426 -14.365 -13.263 1.00 46.91 89 SER A C 1
ATOM 701 O O . SER A 1 89 ? 7.728 -13.648 -12.314 1.00 46.91 89 SER A O 1
ATOM 703 N N . GLY A 1 90 ? 8.219 -15.344 -13.700 1.00 44.53 90 GLY A N 1
ATOM 704 C CA . GLY A 1 90 ? 9.514 -15.624 -13.085 1.00 44.53 90 GLY A CA 1
ATOM 705 C C . GLY A 1 90 ? 9.989 -17.071 -13.140 1.00 44.53 90 GLY A C 1
ATOM 706 O O . GLY A 1 90 ? 10.862 -17.421 -12.359 1.00 44.53 90 GLY A O 1
ATOM 707 N N . SER A 1 91 ? 9.496 -17.909 -14.060 1.00 45.28 91 SER A N 1
ATOM 708 C CA . SER A 1 91 ? 10.296 -19.061 -14.497 1.00 45.28 91 SER A CA 1
ATOM 709 C C . SER A 1 91 ? 11.223 -18.624 -15.632 1.00 45.28 91 SER A C 1
ATOM 711 O O . SER A 1 91 ? 11.125 -19.074 -16.768 1.00 45.28 91 SER A O 1
ATOM 713 N N . ARG A 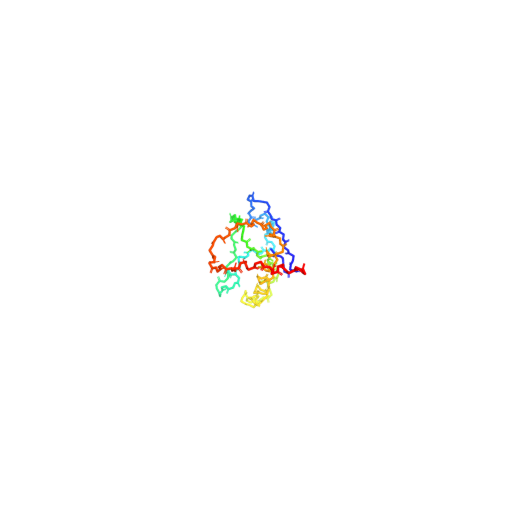1 92 ? 12.155 -17.716 -15.327 1.00 44.59 92 ARG A N 1
ATOM 714 C CA . ARG A 1 92 ? 13.513 -17.949 -15.814 1.00 44.59 92 ARG A CA 1
ATOM 715 C C . ARG A 1 92 ? 14.119 -18.858 -14.767 1.00 44.59 92 ARG A C 1
ATOM 717 O O . ARG A 1 92 ? 14.733 -18.417 -13.802 1.00 44.59 92 ARG A O 1
ATOM 724 N N . GLU A 1 93 ? 13.841 -20.139 -14.959 1.00 45.88 93 GLU A N 1
ATOM 725 C CA . GLU A 1 93 ? 14.621 -21.240 -14.434 1.00 45.88 93 GLU A CA 1
ATOM 726 C C . GLU A 1 93 ? 16.072 -21.003 -14.871 1.00 45.88 93 GLU A C 1
ATOM 728 O O . GLU A 1 93 ? 16.546 -21.520 -15.879 1.00 45.88 93 GLU A O 1
ATOM 733 N N . ILE A 1 94 ? 16.805 -20.175 -14.127 1.00 46.91 94 ILE A N 1
ATOM 734 C CA . ILE A 1 94 ? 18.233 -20.398 -14.014 1.00 46.91 94 ILE A CA 1
ATOM 735 C C . ILE A 1 94 ? 18.306 -21.685 -13.200 1.00 46.91 94 ILE A C 1
ATOM 737 O O . ILE A 1 94 ? 18.274 -21.664 -11.969 1.00 46.91 94 ILE A O 1
ATOM 741 N N . ARG A 1 95 ? 18.338 -22.820 -13.910 1.00 42.25 95 ARG A N 1
ATOM 742 C CA . ARG A 1 95 ? 18.953 -24.049 -13.413 1.00 42.25 95 ARG A CA 1
ATOM 743 C C . ARG A 1 95 ? 20.377 -23.676 -13.031 1.00 42.25 95 ARG A C 1
ATOM 745 O O . ARG A 1 95 ? 21.299 -23.788 -13.832 1.00 42.25 95 ARG A O 1
ATOM 752 N N . VAL A 1 96 ? 20.563 -23.213 -11.805 1.00 44.91 96 VAL A N 1
ATOM 753 C CA . VAL A 1 96 ? 21.802 -23.525 -11.117 1.00 44.91 96 VAL A CA 1
ATOM 754 C C . VAL A 1 96 ? 21.759 -25.036 -10.896 1.00 44.91 96 VAL A C 1
ATOM 756 O O . VAL A 1 96 ? 20.790 -25.534 -10.315 1.00 44.91 96 VAL A O 1
ATOM 759 N N . PRO A 1 97 ? 22.729 -25.808 -11.413 1.00 48.16 97 PRO A N 1
ATOM 760 C CA . PRO A 1 97 ? 22.865 -27.187 -11.003 1.00 48.16 97 PRO A CA 1
ATOM 761 C C . PRO A 1 97 ? 23.302 -27.136 -9.541 1.00 48.16 97 PRO A C 1
ATOM 763 O O . PRO A 1 97 ? 24.472 -26.923 -9.230 1.00 48.16 97 PRO A O 1
ATOM 766 N N . SER A 1 98 ? 22.340 -27.257 -8.630 1.00 40.88 98 SER A N 1
ATOM 767 C CA . SER A 1 98 ? 22.618 -27.500 -7.223 1.00 40.88 98 SER A CA 1
ATOM 768 C C . SER A 1 98 ? 23.249 -28.882 -7.135 1.00 40.88 98 SER A C 1
ATOM 770 O O . SER A 1 98 ? 22.570 -29.906 -7.075 1.00 40.88 98 SER A O 1
ATOM 772 N N . CYS A 1 99 ? 24.575 -28.907 -7.188 1.00 48.41 99 CYS A N 1
ATOM 773 C CA . CYS A 1 99 ? 25.365 -30.005 -6.676 1.00 48.41 99 CYS A CA 1
ATOM 774 C C . CYS A 1 99 ? 24.896 -30.309 -5.245 1.00 48.41 99 CYS A C 1
ATOM 776 O O . CYS A 1 99 ? 24.603 -29.383 -4.491 1.00 48.41 99 CYS A O 1
ATOM 778 N N . LEU A 1 100 ? 24.923 -31.599 -4.890 1.00 54.62 100 LEU A N 1
ATOM 779 C CA . LEU A 1 100 ? 24.653 -32.209 -3.578 1.00 54.62 100 LEU A CA 1
ATOM 780 C C . LEU A 1 100 ? 23.279 -32.881 -3.436 1.00 54.62 100 LEU A C 1
ATOM 782 O O . LEU A 1 100 ? 22.386 -32.438 -2.721 1.00 54.62 100 LEU A O 1
ATOM 786 N N . SER A 1 101 ? 23.186 -34.087 -3.988 1.00 47.75 101 SER A N 1
ATOM 787 C CA . SER A 1 101 ? 22.746 -35.223 -3.174 1.00 47.75 101 SER A CA 1
ATOM 788 C C . SER A 1 101 ? 23.347 -36.500 -3.730 1.00 47.75 101 SER A C 1
ATOM 790 O O . SER A 1 101 ? 22.999 -36.965 -4.812 1.00 47.75 101 SER A O 1
ATOM 792 N N . GLY A 1 102 ? 24.309 -37.035 -2.982 1.00 52.03 102 GLY A N 1
ATOM 793 C CA . GLY A 1 102 ? 24.888 -38.333 -3.250 1.00 52.03 102 GLY A CA 1
ATOM 794 C C . GLY A 1 102 ? 23.821 -39.414 -3.182 1.00 52.03 102 GLY A C 1
ATOM 795 O O . GLY A 1 102 ? 23.181 -39.603 -2.152 1.00 52.03 102 GLY A O 1
ATOM 796 N N . ARG A 1 103 ? 23.672 -40.145 -4.282 1.00 47.44 103 ARG A N 1
ATOM 797 C CA . ARG A 1 103 ? 23.294 -41.557 -4.285 1.00 47.44 103 ARG A CA 1
ATOM 798 C C . ARG A 1 103 ? 23.601 -42.094 -5.675 1.00 47.44 103 ARG A C 1
ATOM 800 O O . ARG A 1 103 ? 22.904 -41.776 -6.626 1.00 47.44 103 ARG A O 1
ATOM 807 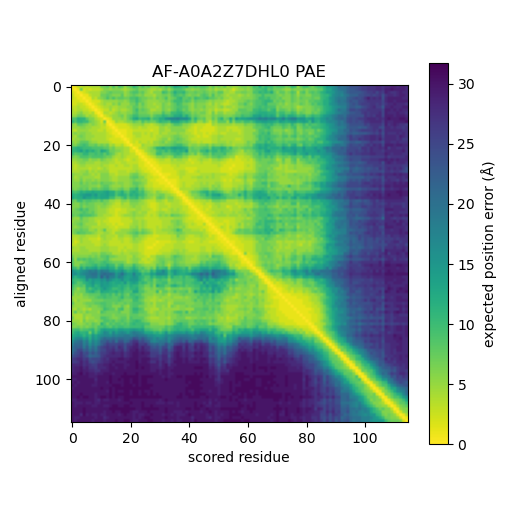N N . ASN A 1 104 ? 24.690 -42.845 -5.795 1.00 56.69 104 ASN A N 1
ATOM 808 C CA . ASN A 1 104 ? 25.013 -43.580 -7.013 1.00 56.69 104 ASN A CA 1
ATOM 809 C C . ASN A 1 104 ? 23.861 -44.550 -7.333 1.00 56.69 104 ASN A C 1
ATOM 811 O O . ASN A 1 104 ? 23.604 -45.432 -6.508 1.00 56.69 104 ASN A O 1
ATOM 815 N N . PRO A 1 105 ? 23.196 -44.482 -8.497 1.00 52.03 105 PRO A N 1
ATOM 816 C CA . PRO A 1 105 ? 22.638 -45.681 -9.083 1.00 52.03 105 PRO A CA 1
ATOM 817 C C . PRO A 1 105 ? 23.796 -46.415 -9.764 1.00 52.03 105 PRO A C 1
ATOM 819 O O . PRO A 1 105 ? 24.380 -45.938 -10.734 1.00 52.03 105 PRO A O 1
ATOM 822 N N . VAL A 1 106 ? 24.168 -47.566 -9.211 1.00 52.91 106 VAL A N 1
ATOM 823 C CA . VAL A 1 106 ? 24.989 -48.556 -9.909 1.00 52.91 106 VAL A CA 1
ATOM 824 C C . VAL A 1 106 ? 24.302 -48.860 -11.244 1.00 52.91 106 VAL A C 1
ATOM 826 O O . VAL A 1 106 ? 23.229 -49.459 -11.277 1.00 52.91 106 VAL A O 1
ATOM 829 N N . CYS A 1 107 ? 24.900 -48.414 -12.348 1.00 49.06 107 CYS A N 1
ATOM 830 C CA . CYS A 1 107 ? 24.530 -48.868 -13.680 1.00 49.06 107 CYS A CA 1
ATOM 831 C C . CYS A 1 107 ? 25.026 -50.309 -13.818 1.00 49.06 107 CYS A C 1
ATOM 833 O O . CYS A 1 107 ? 26.200 -50.540 -14.098 1.00 49.06 107 CYS A O 1
ATOM 835 N N . THR A 1 108 ? 24.152 -51.284 -13.582 1.00 61.34 108 THR A N 1
ATOM 836 C CA . THR A 1 108 ? 24.394 -52.651 -14.051 1.00 61.34 108 THR A CA 1
ATOM 837 C C . THR A 1 108 ? 23.974 -52.722 -15.521 1.00 61.34 108 THR A C 1
ATOM 839 O O . THR A 1 108 ? 22.851 -52.334 -15.847 1.00 61.34 108 THR A O 1
ATOM 842 N N . PRO A 1 109 ? 24.855 -53.150 -16.439 1.00 54.88 109 PRO A N 1
ATOM 843 C CA . PRO A 1 109 ? 24.472 -53.366 -17.827 1.00 54.88 109 PRO A CA 1
ATOM 844 C C . PRO A 1 109 ? 23.571 -54.610 -17.938 1.00 54.88 109 PRO A C 1
ATOM 846 O O . PRO A 1 109 ? 23.778 -55.575 -17.196 1.00 54.88 109 PRO A O 1
ATOM 849 N N . PRO A 1 110 ? 22.588 -54.633 -18.857 1.00 51.81 110 PRO A N 1
ATOM 850 C CA . PRO A 1 110 ? 21.832 -55.841 -19.131 1.00 51.81 110 PRO A CA 1
ATOM 851 C C . PRO A 1 110 ? 22.748 -56.886 -19.776 1.00 51.81 110 PRO A C 1
ATOM 853 O O . PRO A 1 110 ? 23.464 -56.635 -20.747 1.00 51.81 110 PRO A O 1
ATOM 856 N N . MET A 1 111 ? 22.710 -58.068 -19.178 1.00 45.34 111 MET A N 1
ATOM 857 C CA . MET A 1 111 ? 23.368 -59.298 -19.586 1.00 45.34 111 MET A CA 1
ATOM 858 C C . MET A 1 111 ? 23.028 -59.608 -21.053 1.00 45.34 111 MET A C 1
ATOM 860 O O . MET A 1 111 ? 21.883 -59.904 -21.386 1.00 45.34 111 MET A O 1
ATOM 864 N N . SER A 1 112 ? 24.016 -59.518 -21.943 1.00 49.56 112 SER A N 1
ATOM 865 C CA . SER A 1 112 ? 23.887 -60.038 -23.305 1.00 49.56 112 SER A CA 1
ATOM 866 C C . SER A 1 112 ? 24.108 -61.549 -23.262 1.00 49.56 112 SER A C 1
ATOM 868 O O . SER A 1 112 ? 25.210 -62.001 -22.971 1.00 49.56 112 SER A O 1
ATOM 870 N N . SER A 1 113 ? 23.058 -62.325 -23.523 1.00 53.91 113 SER A N 1
ATOM 871 C CA . SER A 1 113 ? 23.181 -63.686 -24.062 1.00 53.91 113 SER A CA 1
ATOM 872 C C . SER A 1 113 ? 22.893 -63.613 -25.557 1.00 53.91 113 SER A C 1
ATOM 874 O O . SER A 1 113 ? 21.955 -62.918 -25.955 1.00 53.91 113 SER A O 1
ATOM 876 N N . PRO A 1 114 ? 23.672 -64.313 -26.388 1.00 60.91 114 PRO A N 1
ATOM 877 C CA . PRO A 1 114 ? 23.031 -65.371 -27.165 1.00 60.91 114 PRO A CA 1
ATOM 878 C C . PRO A 1 114 ? 23.904 -66.624 -27.377 1.00 60.91 114 PRO A C 1
ATOM 880 O O . PRO A 1 114 ? 25.105 -66.607 -27.131 1.00 60.91 114 PRO A O 1
ATOM 883 N N . ASN A 1 115 ? 23.187 -67.675 -27.799 1.00 42.41 115 ASN A N 1
ATOM 884 C CA . ASN A 1 115 ? 23.567 -69.020 -28.270 1.00 42.41 115 ASN A CA 1
ATOM 885 C C . ASN A 1 115 ? 25.011 -69.232 -28.736 1.00 42.41 115 ASN A C 1
ATOM 887 O O . ASN A 1 115 ? 25.449 -68.493 -29.645 1.00 42.41 115 ASN A O 1
#

Sequence (115 aa):
MHLNGYIEELDHPVRVSELTGKPAQSFLFTQLQLLSPASTPLKPDDVLEPGRVYFLLPLTLFQSNVSPVEFAPIARKLASMARNNRSRSGSREIRVPSCLSGRNPVCTPPMSSPN

Radius of gyration: 24.24 Å; Cα contacts (8 Å, |Δi|>4): 115; chains: 1; bounding box: 43×85×42 Å

Organism: NCBI:txid472368